Protein AF-A0A395CXW3-F1 (afdb_monomer_lite)

Structure (mmCIF, N/CA/C/O backbone):
data_AF-A0A395CXW3-F1
#
_entry.id   AF-A0A395CXW3-F1
#
loop_
_atom_site.group_PDB
_atom_site.id
_atom_site.type_symbol
_atom_site.label_atom_id
_atom_site.label_alt_id
_atom_site.label_comp_id
_atom_site.label_asym_id
_atom_site.label_entity_id
_atom_site.label_seq_id
_atom_site.pdbx_PDB_ins_code
_atom_site.Cartn_x
_atom_site.Cartn_y
_atom_site.Cartn_z
_atom_site.occupancy
_atom_site.B_iso_or_equiv
_atom_site.auth_seq_id
_atom_site.auth_comp_id
_atom_site.auth_asym_id
_atom_site.auth_atom_id
_atom_site.pdbx_PDB_model_num
ATOM 1 N N . MET A 1 1 ? -10.009 6.962 5.493 1.00 70.31 1 MET A N 1
ATOM 2 C CA . MET A 1 1 ? -9.643 7.082 4.066 1.00 70.31 1 MET A CA 1
ATOM 3 C C . MET A 1 1 ? -8.218 6.581 3.920 1.00 70.31 1 MET A C 1
ATOM 5 O O . MET A 1 1 ? -7.443 6.768 4.846 1.00 70.31 1 MET A O 1
ATOM 9 N N . ALA A 1 2 ? -7.906 5.871 2.841 1.00 73.38 2 ALA A N 1
ATOM 10 C CA . ALA A 1 2 ? -6.585 5.320 2.569 1.00 73.38 2 ALA A CA 1
ATOM 11 C C . ALA A 1 2 ? -6.161 5.730 1.160 1.00 73.38 2 ALA A C 1
ATOM 13 O O . ALA A 1 2 ? -6.950 5.630 0.218 1.00 73.38 2 ALA A O 1
ATOM 14 N N . ARG A 1 3 ? -4.914 6.167 0.993 1.00 82.88 3 ARG A N 1
ATOM 15 C CA . ARG A 1 3 ? -4.378 6.444 -0.336 1.00 82.88 3 ARG A CA 1
ATOM 16 C C . ARG A 1 3 ? -4.026 5.130 -1.030 1.00 82.88 3 ARG A C 1
ATOM 18 O O . ARG A 1 3 ? -3.294 4.296 -0.498 1.00 82.88 3 ARG A O 1
ATOM 25 N N . LEU A 1 4 ? -4.565 4.940 -2.225 1.00 87.19 4 LEU A N 1
ATOM 26 C CA . LEU A 1 4 ? -4.346 3.781 -3.075 1.00 87.19 4 LEU A CA 1
ATOM 27 C C . LEU A 1 4 ? -3.527 4.194 -4.291 1.00 87.19 4 LEU A C 1
ATOM 29 O O . LEU A 1 4 ? -3.840 5.180 -4.957 1.00 87.19 4 LEU A O 1
ATOM 33 N N . GLN A 1 5 ? -2.528 3.379 -4.623 1.00 87.62 5 GLN A N 1
ATOM 34 C CA . GLN A 1 5 ? -1.812 3.491 -5.883 1.00 87.62 5 GLN A CA 1
ATOM 35 C C . GLN A 1 5 ? -1.951 2.207 -6.705 1.00 87.62 5 GLN A C 1
ATOM 37 O O . GLN A 1 5 ? -1.573 1.120 -6.264 1.00 87.62 5 GLN A O 1
ATOM 42 N N . CYS A 1 6 ? -2.471 2.324 -7.924 1.00 90.44 6 CYS A N 1
ATOM 43 C CA . CYS A 1 6 ? -2.626 1.214 -8.854 1.00 90.44 6 CYS A CA 1
ATOM 44 C C . CYS A 1 6 ? -1.390 1.061 -9.739 1.00 90.44 6 CYS A C 1
ATOM 46 O O . CYS A 1 6 ? -1.049 1.964 -10.501 1.00 90.44 6 CYS A O 1
ATOM 48 N N . ARG A 1 7 ? -0.762 -0.121 -9.719 1.00 86.94 7 ARG A N 1
ATOM 49 C CA . ARG A 1 7 ? 0.371 -0.420 -10.608 1.00 86.94 7 ARG A CA 1
ATOM 50 C C . ARG A 1 7 ? -0.047 -0.707 -12.050 1.00 86.94 7 ARG A C 1
ATOM 52 O O . ARG A 1 7 ? 0.782 -0.592 -12.941 1.00 86.94 7 ARG A O 1
ATOM 59 N N . SER A 1 8 ? -1.308 -1.073 -12.288 1.00 88.81 8 SER A N 1
ATOM 60 C CA . SER A 1 8 ? -1.793 -1.400 -13.636 1.00 88.81 8 SER A CA 1
ATOM 61 C C . SER A 1 8 ? -2.078 -0.168 -14.493 1.00 88.81 8 SER A C 1
ATOM 63 O O . SER A 1 8 ? -1.754 -0.173 -15.673 1.00 88.81 8 SER A O 1
ATOM 65 N N . CYS A 1 9 ? -2.710 0.864 -13.927 1.00 90.31 9 CYS A N 1
ATOM 66 C CA . CYS A 1 9 ? -3.111 2.062 -14.679 1.00 90.31 9 CYS A CA 1
ATOM 67 C C . CYS A 1 9 ? -2.440 3.356 -14.198 1.00 90.31 9 CYS A C 1
ATOM 69 O O . CYS A 1 9 ? -2.646 4.400 -14.806 1.00 90.31 9 CYS A O 1
ATOM 71 N N . GLY A 1 10 ? -1.661 3.308 -13.112 1.00 87.50 10 GLY A N 1
ATOM 72 C CA . GLY A 1 10 ? -1.019 4.489 -12.534 1.00 87.50 10 GLY A CA 1
ATOM 73 C C . GLY A 1 10 ? -1.951 5.385 -11.715 1.00 87.50 10 GLY A C 1
ATOM 74 O O . GLY A 1 10 ? -1.530 6.463 -11.311 1.00 87.50 10 GLY A O 1
ATOM 75 N N . PHE A 1 11 ? -3.196 4.965 -11.459 1.00 87.88 11 PHE A N 1
ATOM 76 C CA . PHE A 1 11 ? -4.116 5.714 -10.603 1.00 87.88 11 PHE A CA 1
ATOM 77 C C . PHE A 1 11 ? -3.519 5.921 -9.206 1.00 87.88 11 PHE A C 1
ATOM 79 O O . PHE A 1 11 ? -3.050 4.963 -8.591 1.00 87.88 11 PHE A O 1
ATOM 86 N N . ASP A 1 12 ? -3.586 7.152 -8.712 1.00 88.38 12 ASP A N 1
ATOM 87 C CA . ASP A 1 12 ? -3.166 7.566 -7.376 1.00 88.38 12 ASP A CA 1
ATOM 88 C C . ASP A 1 12 ? -4.264 8.458 -6.789 1.00 88.38 12 ASP A C 1
ATOM 90 O O . ASP A 1 12 ? -4.669 9.438 -7.416 1.00 88.38 12 ASP A O 1
ATOM 94 N N . GLY A 1 13 ? -4.788 8.089 -5.622 1.00 85.75 13 GLY A N 1
ATOM 95 C CA . GLY A 1 13 ? -5.857 8.846 -4.979 1.00 85.75 13 GLY A CA 1
ATOM 96 C C . GLY A 1 13 ? -6.315 8.236 -3.663 1.00 85.75 13 GLY A C 1
ATOM 97 O O . GLY A 1 13 ? -5.930 7.124 -3.308 1.00 85.75 13 GLY A O 1
ATOM 98 N N . GLU A 1 14 ? -7.139 8.972 -2.928 1.00 86.25 14 GLU A N 1
ATOM 99 C CA . GLU A 1 14 ? -7.718 8.524 -1.662 1.00 86.25 14 GLU A CA 1
ATOM 100 C C . GLU A 1 14 ? -9.026 7.770 -1.900 1.00 86.25 14 GLU A C 1
ATOM 102 O O . GLU A 1 14 ? -9.885 8.215 -2.661 1.00 86.25 14 GLU A O 1
ATOM 107 N N . ILE A 1 15 ? -9.173 6.620 -1.246 1.00 83.75 15 ILE A N 1
ATOM 108 C CA . ILE A 1 15 ? -10.380 5.797 -1.292 1.00 83.75 15 ILE A CA 1
ATOM 109 C C . ILE A 1 15 ? -10.815 5.383 0.116 1.00 83.75 15 ILE A C 1
ATOM 111 O O . ILE A 1 15 ? -10.028 5.379 1.069 1.00 83.75 15 ILE A O 1
ATOM 115 N N . GLU A 1 16 ? -12.079 5.005 0.264 1.00 81.94 16 GLU A N 1
ATOM 116 C CA . GLU A 1 16 ? -12.545 4.318 1.466 1.00 81.94 16 GLU A CA 1
ATOM 117 C C . GLU A 1 16 ? -12.117 2.848 1.421 1.00 81.94 16 GLU A C 1
ATOM 119 O O . GLU A 1 16 ? -12.211 2.189 0.385 1.00 81.94 16 GLU A O 1
ATOM 124 N N . TRP A 1 17 ? -11.589 2.343 2.537 1.00 73.69 17 TRP A N 1
ATOM 125 C CA . TRP A 1 17 ? -11.154 0.954 2.629 1.00 73.69 17 TRP A CA 1
ATOM 126 C C . TRP A 1 17 ? -12.320 0.079 3.090 1.00 73.69 17 TRP A C 1
ATOM 128 O O . TRP A 1 17 ? -12.718 0.149 4.248 1.00 73.69 17 TRP A O 1
ATOM 138 N N . ASP A 1 18 ? -12.831 -0.757 2.185 1.00 77.19 18 ASP A N 1
ATOM 139 C CA . ASP A 1 18 ? -13.920 -1.719 2.435 1.00 77.19 18 ASP A CA 1
ATOM 140 C C . ASP A 1 18 ? -13.388 -3.156 2.650 1.00 77.19 18 ASP A C 1
ATOM 142 O O . ASP A 1 18 ? -14.065 -4.151 2.419 1.00 77.19 18 ASP A O 1
ATOM 146 N N . GLY A 1 19 ? -12.111 -3.294 3.030 1.00 79.88 19 GLY A N 1
ATOM 147 C CA . GLY A 1 19 ? -11.440 -4.590 3.205 1.00 79.88 19 GLY A CA 1
ATOM 148 C C . GLY A 1 19 ? -10.728 -5.129 1.956 1.00 79.88 19 GLY A C 1
ATOM 149 O O . GLY A 1 19 ? -9.891 -6.022 2.080 1.00 79.88 19 GLY A O 1
ATOM 150 N N . GLN A 1 20 ? -10.962 -4.555 0.770 1.00 79.81 20 GLN A N 1
ATOM 151 C CA . GLN A 1 20 ? -10.263 -4.921 -0.469 1.00 79.81 20 GLN A CA 1
ATOM 152 C C . GLN A 1 20 ? -9.752 -3.687 -1.224 1.00 79.81 20 GLN A C 1
ATOM 154 O O . GLN A 1 20 ? -10.481 -2.721 -1.431 1.00 79.81 20 GLN A O 1
ATOM 159 N N . PHE A 1 21 ? -8.499 -3.732 -1.688 1.00 79.56 21 PHE A N 1
ATOM 160 C CA . PHE A 1 21 ? -7.939 -2.692 -2.551 1.00 79.56 21 PHE A CA 1
ATOM 161 C C . PHE A 1 21 ? -8.183 -3.028 -4.031 1.00 79.56 21 PHE A C 1
ATOM 163 O O . PHE A 1 21 ? -7.422 -3.763 -4.666 1.00 79.56 21 PHE A O 1
ATOM 170 N N . VAL A 1 22 ? -9.277 -2.493 -4.578 1.00 86.31 22 VAL A N 1
ATOM 171 C CA . VAL A 1 22 ? -9.618 -2.562 -6.007 1.00 86.31 22 VAL A CA 1
ATOM 172 C C . VAL A 1 22 ? -9.501 -1.166 -6.605 1.00 86.31 22 VAL A C 1
ATOM 174 O O . VAL A 1 22 ? -10.042 -0.203 -6.069 1.00 86.31 22 VAL A O 1
ATOM 177 N N . CYS A 1 23 ? -8.790 -1.033 -7.724 1.00 87.50 23 CYS A N 1
ATOM 178 C CA . CYS A 1 23 ? -8.654 0.253 -8.396 1.00 87.50 23 CYS A CA 1
ATOM 179 C C . CYS A 1 23 ? -9.996 0.686 -9.016 1.00 87.50 23 CYS A C 1
ATOM 181 O O . CYS A 1 23 ? -10.501 -0.028 -9.884 1.00 87.50 23 CYS A O 1
ATOM 183 N N . PRO A 1 24 ? -10.539 1.872 -8.688 1.00 86.75 24 PRO A N 1
ATOM 184 C CA . PRO A 1 24 ? -11.795 2.348 -9.275 1.00 86.75 24 PRO A CA 1
ATOM 185 C C . PRO A 1 24 ? -11.659 2.734 -10.756 1.00 86.75 24 PRO A C 1
ATOM 187 O O . PRO A 1 24 ? -12.652 2.783 -11.473 1.00 86.75 24 PRO A O 1
ATOM 190 N N . SER A 1 25 ? -10.437 3.003 -11.230 1.00 88.44 25 SER A N 1
ATOM 191 C CA . SER A 1 25 ? -10.191 3.414 -12.617 1.00 88.44 25 SER A CA 1
ATOM 192 C C . SER A 1 25 ? -10.177 2.237 -13.596 1.00 88.44 25 SER A C 1
ATOM 194 O O . SER A 1 25 ? -10.703 2.358 -14.698 1.00 88.44 25 SER A O 1
ATOM 196 N N . CYS A 1 26 ? -9.588 1.100 -13.212 1.00 91.31 26 CYS A N 1
ATOM 197 C CA . CYS A 1 26 ? -9.410 -0.046 -14.114 1.00 91.31 26 CYS A CA 1
ATOM 198 C C . CYS A 1 26 ? -9.900 -1.390 -13.555 1.00 91.31 26 CYS A C 1
ATOM 200 O O . CYS A 1 26 ? -9.786 -2.403 -14.239 1.00 91.31 26 CYS A O 1
ATOM 202 N N . GLY A 1 27 ? -10.399 -1.431 -12.316 1.00 88.44 27 GLY A N 1
ATOM 203 C CA . GLY A 1 27 ? -10.867 -2.653 -11.652 1.00 88.44 27 GLY A CA 1
ATOM 204 C C . GLY A 1 27 ? -9.759 -3.612 -11.204 1.00 88.44 27 GLY A C 1
ATOM 205 O O . GLY A 1 27 ? -10.049 -4.687 -10.689 1.00 88.44 27 GLY A O 1
ATOM 206 N N . SER A 1 28 ? -8.485 -3.257 -11.391 1.00 87.88 28 SER A N 1
ATOM 207 C CA . SER A 1 28 ? -7.359 -4.116 -11.015 1.00 87.88 28 SER A CA 1
ATOM 208 C C . SER A 1 28 ? -7.203 -4.212 -9.497 1.00 87.88 28 SER A C 1
ATOM 210 O O . SER A 1 28 ? -7.273 -3.203 -8.796 1.00 87.88 28 SER A O 1
ATOM 212 N N . THR A 1 29 ? -6.909 -5.412 -8.998 1.00 87.44 29 THR A N 1
ATOM 213 C CA . THR A 1 29 ? -6.485 -5.664 -7.610 1.00 87.44 29 THR A CA 1
ATOM 214 C C . THR A 1 29 ? -4.982 -5.468 -7.410 1.00 87.44 29 THR A C 1
ATOM 216 O O . THR A 1 29 ? -4.510 -5.490 -6.277 1.00 87.44 29 THR A O 1
ATOM 219 N N . ASN A 1 30 ? -4.216 -5.236 -8.486 1.00 86.38 30 ASN A N 1
ATOM 220 C CA . ASN A 1 30 ? -2.780 -4.953 -8.427 1.00 86.38 30 ASN A CA 1
ATOM 221 C C . ASN A 1 30 ? -2.532 -3.506 -7.967 1.00 86.38 30 ASN A C 1
ATOM 223 O O . ASN A 1 30 ? -2.160 -2.608 -8.737 1.00 86.38 30 ASN A O 1
ATOM 227 N N . THR A 1 31 ? -2.827 -3.271 -6.697 1.00 85.06 31 THR A N 1
ATOM 228 C CA . THR A 1 31 ? -2.795 -1.971 -6.042 1.00 85.06 31 THR A CA 1
ATOM 229 C C . THR A 1 31 ? -2.011 -2.074 -4.740 1.00 85.06 31 THR A C 1
ATOM 231 O O . THR A 1 31 ? -1.900 -3.146 -4.148 1.00 85.06 31 THR A O 1
ATOM 234 N N . ARG A 1 32 ? -1.418 -0.960 -4.310 1.00 78.81 32 ARG A N 1
ATOM 235 C CA . ARG A 1 32 ? -0.737 -0.846 -3.020 1.00 78.81 32 ARG A CA 1
ATOM 236 C C . ARG A 1 32 ? -1.386 0.245 -2.185 1.00 78.81 32 ARG A C 1
ATOM 238 O O . ARG A 1 32 ? -1.723 1.304 -2.7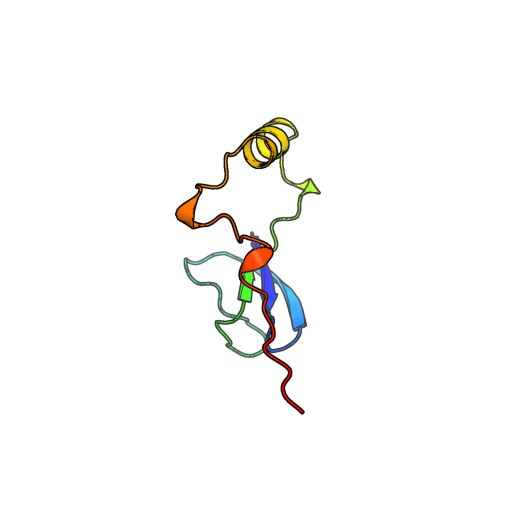18 1.00 78.81 32 ARG A O 1
ATOM 245 N N . ALA A 1 33 ? -1.500 -0.009 -0.887 1.00 75.25 33 ALA A N 1
ATOM 246 C CA . ALA A 1 33 ? -1.741 1.046 0.082 1.00 75.25 33 ALA A CA 1
ATOM 247 C C . ALA A 1 33 ? -0.506 1.952 0.102 1.00 75.25 33 ALA A C 1
ATOM 249 O O . ALA A 1 33 ? 0.606 1.499 0.376 1.00 75.25 33 ALA A O 1
ATOM 250 N N . ALA A 1 34 ? -0.687 3.215 -0.258 1.00 67.94 34 ALA A N 1
ATOM 251 C CA . ALA A 1 34 ? 0.347 4.227 -0.182 1.00 67.94 34 ALA A CA 1
ATOM 252 C C . ALA A 1 34 ? 0.154 4.990 1.130 1.00 67.94 34 ALA A C 1
ATOM 254 O O . ALA A 1 34 ? -0.393 6.085 1.130 1.00 67.94 34 ALA A O 1
ATOM 255 N N . ILE A 1 35 ? 0.563 4.399 2.254 1.00 65.75 35 ILE A N 1
ATOM 256 C CA . ILE A 1 35 ? 0.618 5.144 3.518 1.00 65.75 35 ILE A CA 1
ATOM 257 C C . ILE A 1 35 ? 1.730 6.179 3.352 1.00 65.75 35 ILE A C 1
ATOM 259 O O . ILE A 1 35 ? 2.886 5.809 3.123 1.00 65.75 35 ILE A O 1
ATOM 263 N N . ALA A 1 36 ? 1.387 7.468 3.370 1.00 59.22 36 ALA A N 1
ATOM 264 C CA . ALA A 1 36 ? 2.407 8.498 3.297 1.00 59.22 36 ALA A CA 1
ATOM 265 C C . ALA A 1 36 ? 3.185 8.472 4.614 1.00 59.22 36 ALA A C 1
ATOM 267 O O . ALA A 1 36 ? 2.601 8.536 5.689 1.00 59.22 36 ALA A O 1
ATOM 268 N N . THR A 1 37 ? 4.514 8.413 4.552 1.00 57.09 37 TH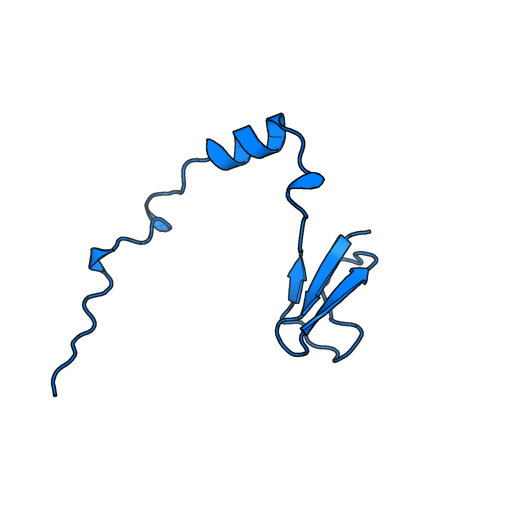R A N 1
ATOM 269 C CA . THR A 1 37 ? 5.364 8.466 5.754 1.00 57.09 37 THR A CA 1
ATOM 270 C C . THR A 1 37 ? 5.168 9.749 6.564 1.00 57.09 37 THR A C 1
ATOM 272 O O . THR A 1 37 ? 5.490 9.770 7.741 1.00 57.09 37 THR A O 1
ATOM 275 N N . ALA A 1 38 ? 4.600 10.798 5.959 1.00 55.66 38 ALA A N 1
ATOM 276 C CA . ALA A 1 38 ? 4.202 12.029 6.639 1.00 55.66 38 ALA A CA 1
ATOM 277 C C . ALA A 1 38 ? 3.014 11.855 7.607 1.00 55.66 38 ALA A C 1
ATOM 279 O O . ALA A 1 38 ? 2.777 12.731 8.430 1.00 55.66 38 ALA A O 1
ATOM 280 N N . GLU A 1 39 ? 2.259 10.760 7.492 1.00 56.47 39 GLU A N 1
ATOM 281 C CA . GLU A 1 39 ? 1.155 10.411 8.394 1.00 56.47 39 GLU A CA 1
ATOM 282 C C . GLU A 1 39 ? 1.602 9.469 9.522 1.00 56.47 39 GLU A C 1
ATOM 284 O O . GLU A 1 39 ? 0.820 9.193 10.427 1.00 56.47 39 GLU A O 1
ATOM 289 N N . LEU A 1 40 ? 2.846 8.980 9.472 1.00 64.50 40 LEU A N 1
ATOM 290 C CA . LEU A 1 40 ? 3.440 8.188 10.541 1.00 64.50 40 LEU A CA 1
ATOM 291 C C . LEU A 1 40 ? 4.000 9.133 11.600 1.00 64.50 40 LEU A C 1
ATOM 293 O O . LEU A 1 40 ? 4.772 10.044 11.298 1.00 64.50 40 LEU A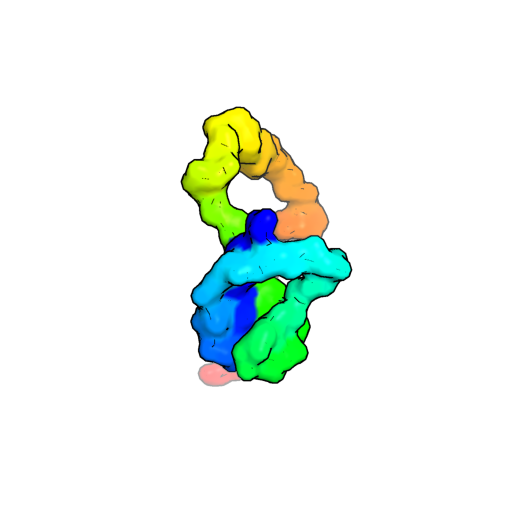 O 1
ATOM 297 N N . SER A 1 41 ? 3.639 8.889 12.853 1.00 69.38 41 SER A N 1
ATOM 298 C CA . SER A 1 41 ? 4.256 9.563 13.992 1.00 69.38 41 SER A CA 1
ATOM 299 C C . SER A 1 41 ? 5.744 9.204 14.059 1.00 69.38 41 SER A C 1
ATOM 301 O O . SER A 1 41 ? 6.123 8.093 13.684 1.00 69.38 41 SER A O 1
ATOM 303 N N . ASP A 1 42 ? 6.592 10.072 14.619 1.00 75.94 42 ASP A N 1
ATOM 304 C CA . ASP A 1 42 ? 8.019 9.766 14.820 1.00 75.94 42 ASP A CA 1
ATOM 305 C C . ASP A 1 42 ? 8.230 8.416 15.532 1.00 75.94 42 ASP A C 1
ATOM 307 O O . ASP A 1 42 ? 9.088 7.629 15.141 1.00 75.94 42 ASP A O 1
ATOM 311 N N . ALA A 1 43 ? 7.363 8.087 16.497 1.00 72.56 43 ALA A N 1
ATOM 312 C CA . ALA A 1 43 ? 7.376 6.802 17.195 1.00 72.56 43 ALA A CA 1
ATOM 313 C C . ALA A 1 43 ? 7.088 5.597 16.277 1.00 72.56 43 ALA A C 1
ATOM 315 O O . ALA A 1 43 ? 7.673 4.533 16.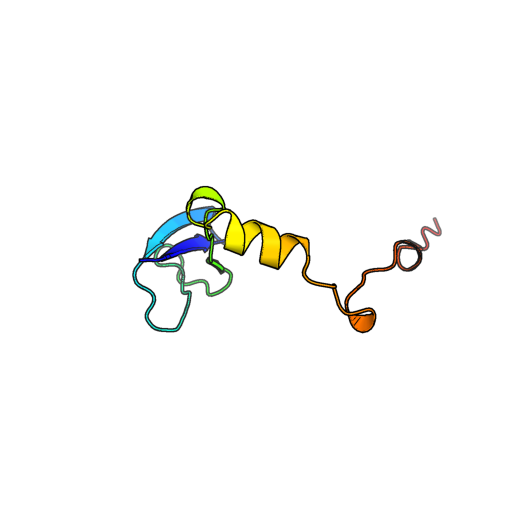458 1.00 72.56 43 ALA A O 1
ATOM 316 N N . GLU A 1 44 ? 6.203 5.742 15.290 1.00 70.25 44 GLU A N 1
ATOM 317 C CA . GLU A 1 44 ? 5.882 4.680 14.327 1.00 70.25 44 GLU A CA 1
ATOM 318 C C . GLU A 1 44 ? 7.015 4.503 13.313 1.00 70.25 44 GLU A C 1
ATOM 320 O O . GLU A 1 44 ? 7.364 3.376 12.958 1.00 70.25 44 GLU A O 1
ATOM 325 N N . ILE A 1 45 ? 7.643 5.609 12.905 1.00 74.19 45 ILE A N 1
ATOM 326 C CA . ILE A 1 45 ? 8.839 5.599 12.058 1.00 74.19 45 ILE A CA 1
ATOM 327 C C . ILE A 1 45 ? 9.989 4.892 12.782 1.00 74.19 45 ILE A C 1
ATOM 329 O O . ILE A 1 45 ? 10.618 4.010 12.198 1.00 74.19 45 ILE A O 1
ATOM 333 N N . GLU A 1 46 ? 10.241 5.220 14.053 1.00 75.12 46 GLU A N 1
ATOM 334 C CA . GLU A 1 46 ? 11.256 4.545 14.868 1.00 75.12 46 GLU A CA 1
ATOM 335 C C . GLU A 1 46 ? 10.951 3.057 15.053 1.00 75.12 46 GLU A C 1
ATOM 337 O O . GLU A 1 46 ? 11.867 2.238 15.009 1.00 75.12 46 GLU A O 1
ATOM 342 N N . MET A 1 47 ? 9.683 2.677 15.219 1.00 71.12 47 MET A N 1
ATOM 343 C CA . MET A 1 47 ? 9.300 1.274 15.380 1.00 71.12 47 MET A CA 1
ATOM 344 C C . MET A 1 47 ? 9.557 0.465 14.102 1.00 71.12 47 MET A C 1
ATOM 346 O O . MET A 1 47 ? 10.086 -0.643 14.173 1.00 71.12 47 MET A O 1
ATOM 350 N N . ILE A 1 48 ? 9.251 1.028 12.928 1.00 74.62 48 ILE A N 1
ATOM 351 C CA . ILE A 1 48 ? 9.547 0.407 11.628 1.00 74.62 48 ILE A CA 1
ATOM 352 C C . ILE A 1 48 ? 11.061 0.357 11.388 1.00 74.62 48 ILE A C 1
ATOM 354 O O . ILE A 1 48 ? 11.577 -0.662 10.939 1.00 74.62 48 ILE A O 1
ATOM 358 N N . ALA A 1 49 ? 11.787 1.430 11.713 1.00 74.94 49 ALA A N 1
ATOM 359 C CA . ALA A 1 49 ? 13.234 1.508 11.523 1.00 74.94 49 ALA A CA 1
ATOM 360 C C . ALA A 1 49 ? 14.008 0.524 12.416 1.00 74.94 49 ALA A C 1
ATOM 362 O O . ALA A 1 49 ? 15.029 -0.011 11.991 1.00 74.94 49 ALA A O 1
ATOM 363 N N . ASN A 1 50 ? 13.518 0.275 13.633 1.00 74.75 50 ASN A N 1
ATOM 364 C CA . ASN A 1 50 ? 14.100 -0.683 14.575 1.00 74.75 50 ASN A CA 1
ATOM 365 C C . ASN A 1 50 ? 13.496 -2.092 14.462 1.00 74.75 50 ASN A C 1
ATOM 367 O O . ASN A 1 50 ? 13.851 -2.969 15.246 1.00 74.75 50 ASN A O 1
ATOM 371 N N . SER A 1 51 ? 12.579 -2.327 13.519 1.00 70.50 51 SER A N 1
ATOM 372 C CA . SER A 1 51 ? 12.049 -3.667 13.282 1.00 70.50 51 SER A CA 1
ATOM 373 C C . SER A 1 51 ? 13.133 -4.536 12.650 1.00 70.50 51 SER A C 1
ATOM 375 O O . SER A 1 51 ? 13.637 -4.247 11.565 1.00 70.50 51 SER A O 1
ATOM 377 N N . GLU A 1 52 ? 13.490 -5.621 13.330 1.00 69.00 52 GLU A N 1
ATOM 378 C CA . GLU A 1 52 ? 14.403 -6.620 12.792 1.00 69.00 52 GLU A CA 1
ATOM 379 C C . GLU A 1 52 ? 13.712 -7.355 11.637 1.00 69.00 52 GLU A C 1
ATOM 381 O O . GLU A 1 52 ? 12.649 -7.954 11.808 1.00 69.00 52 GLU A O 1
ATOM 386 N N . ILE A 1 53 ? 14.305 -7.295 10.441 1.00 72.19 53 ILE A N 1
ATOM 387 C CA . ILE A 1 53 ? 13.868 -8.120 9.313 1.00 72.19 53 ILE A CA 1
ATOM 388 C C . ILE A 1 53 ? 14.271 -9.559 9.659 1.00 72.19 53 ILE A C 1
ATOM 390 O O . ILE A 1 53 ? 15.471 -9.799 9.833 1.00 72.19 53 ILE A O 1
ATOM 394 N N . PRO A 1 54 ? 13.324 -10.511 9.770 1.00 74.12 54 PRO A N 1
ATOM 395 C CA . PRO A 1 54 ? 13.662 -11.898 10.061 1.00 74.12 54 PRO A CA 1
ATOM 396 C C . PRO A 1 54 ? 14.665 -12.417 9.029 1.00 74.12 54 PRO A C 1
ATOM 398 O O . PRO A 1 54 ? 14.542 -12.108 7.842 1.00 74.12 54 PRO A O 1
ATOM 401 N N . GLU A 1 55 ? 15.651 -13.204 9.466 1.00 69.69 55 GLU A N 1
ATOM 402 C CA . GLU A 1 55 ? 16.741 -13.668 8.594 1.00 69.69 55 GLU A CA 1
ATOM 403 C C . GLU A 1 55 ? 16.228 -14.428 7.361 1.00 69.69 55 GLU A C 1
ATOM 405 O O . GLU A 1 55 ? 16.818 -14.327 6.292 1.00 69.69 55 GLU A O 1
ATOM 410 N N . GLU A 1 56 ? 15.080 -15.101 7.473 1.00 69.56 56 GLU A N 1
ATOM 411 C CA . GLU A 1 56 ? 14.415 -15.801 6.364 1.00 69.56 56 GLU A CA 1
ATOM 412 C C . GLU A 1 56 ? 13.929 -14.869 5.231 1.00 69.56 56 GLU A C 1
ATOM 414 O O . GLU A 1 56 ? 13.791 -15.305 4.091 1.00 69.56 56 GLU A O 1
ATOM 419 N N . PHE A 1 57 ? 13.689 -13.586 5.527 1.00 65.81 57 PHE A N 1
ATOM 420 C CA . PHE A 1 57 ? 13.275 -12.556 4.564 1.00 65.81 57 PHE A CA 1
ATOM 421 C C . PHE A 1 57 ? 14.391 -11.555 4.259 1.00 65.81 57 PHE A C 1
ATOM 423 O O . PHE A 1 57 ? 14.197 -10.608 3.489 1.00 65.81 57 PHE A O 1
ATOM 430 N N . ARG A 1 58 ? 15.569 -11.744 4.860 1.00 69.19 58 ARG A N 1
ATOM 431 C CA . ARG A 1 58 ? 16.747 -10.940 4.577 1.00 69.19 58 ARG A CA 1
ATOM 432 C C . ARG A 1 58 ? 17.309 -11.395 3.238 1.00 69.19 58 ARG A C 1
ATOM 434 O O . ARG A 1 58 ? 17.996 -12.403 3.141 1.00 69.19 58 ARG A O 1
ATOM 441 N N . TRP A 1 59 ? 16.992 -10.639 2.194 1.00 68.81 59 TRP A N 1
ATOM 442 C CA . TRP A 1 59 ? 17.567 -10.854 0.873 1.00 68.81 59 TRP A CA 1
ATOM 443 C C . TRP A 1 59 ? 19.097 -10.744 0.964 1.00 68.81 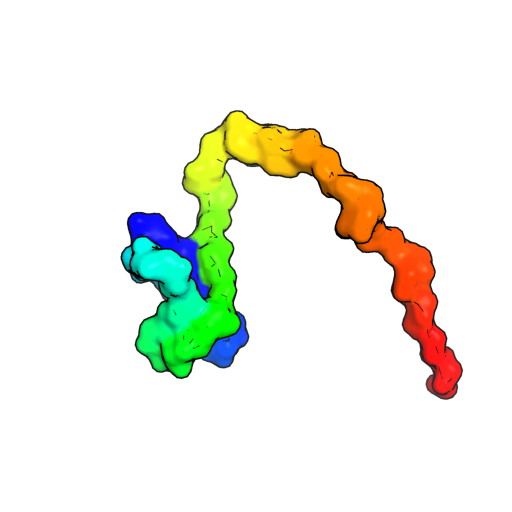59 TRP A C 1
ATOM 445 O O . TRP A 1 59 ? 19.623 -9.672 1.276 1.00 68.81 59 TRP A O 1
ATOM 455 N N . ASN A 1 60 ? 19.804 -11.854 0.741 1.00 65.75 60 ASN A N 1
ATOM 456 C CA . ASN A 1 60 ? 21.260 -11.870 0.674 1.00 65.75 60 ASN A CA 1
ATOM 457 C C . ASN A 1 60 ? 21.691 -11.446 -0.729 1.00 65.75 60 ASN A C 1
ATOM 459 O O . ASN A 1 60 ? 21.240 -12.005 -1.724 1.00 65.75 60 ASN A O 1
ATOM 463 N N . SER A 1 61 ? 22.590 -10.468 -0.809 1.00 61.62 61 SER A N 1
AT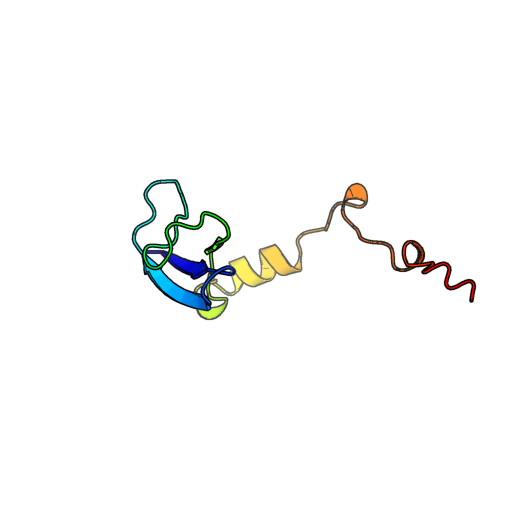OM 464 C CA . SER A 1 61 ? 23.135 -9.983 -2.081 1.00 61.62 61 SER A CA 1
ATOM 465 C C . SER A 1 61 ? 23.876 -11.068 -2.879 1.00 61.62 61 SER A C 1
ATOM 467 O O . SER A 1 61 ? 24.053 -10.903 -4.081 1.00 61.62 61 SER A O 1
ATOM 469 N N . ASP A 1 62 ? 24.278 -12.167 -2.232 1.00 64.75 62 ASP A N 1
ATOM 470 C CA . ASP A 1 62 ? 24.914 -13.341 -2.845 1.00 64.75 62 ASP A CA 1
ATOM 471 C C . ASP A 1 62 ? 23.950 -14.238 -3.655 1.00 64.75 62 ASP A C 1
ATOM 473 O O . ASP A 1 62 ? 24.417 -15.079 -4.416 1.00 64.75 62 ASP A O 1
ATOM 477 N N . ASP A 1 63 ? 22.624 -14.059 -3.553 1.00 60.59 63 ASP A N 1
ATOM 478 C CA . ASP A 1 63 ? 21.636 -14.776 -4.391 1.00 60.59 63 ASP A CA 1
ATOM 479 C C . ASP A 1 63 ? 21.502 -14.168 -5.810 1.00 60.59 63 ASP A C 1
ATOM 481 O O . ASP A 1 63 ? 20.783 -14.691 -6.660 1.00 60.59 63 ASP A O 1
ATOM 485 N N . LEU A 1 64 ? 22.211 -13.065 -6.090 1.00 63.62 64 LEU A N 1
ATOM 486 C CA . LEU A 1 64 ? 22.324 -12.435 -7.413 1.00 63.62 64 LEU A CA 1
ATOM 487 C C . LEU A 1 64 ? 23.567 -12.928 -8.171 1.00 63.62 64 LEU A C 1
ATOM 489 O O . LEU A 1 64 ? 24.299 -12.123 -8.746 1.00 63.62 64 LEU A O 1
ATOM 493 N N . ASP A 1 65 ? 23.819 -14.236 -8.199 1.00 61.31 65 ASP A N 1
ATOM 494 C CA . ASP A 1 65 ? 24.672 -14.808 -9.248 1.00 61.31 65 ASP A CA 1
ATOM 495 C C . ASP A 1 65 ? 23.815 -14.937 -10.517 1.00 61.31 65 ASP A C 1
ATOM 497 O O . ASP A 1 65 ? 23.235 -15.979 -10.832 1.00 61.31 65 ASP A O 1
ATOM 501 N N . ASP A 1 66 ? 23.641 -13.806 -11.207 1.00 63.53 66 ASP A N 1
ATOM 502 C CA . ASP A 1 66 ? 23.099 -13.766 -12.563 1.00 63.53 66 ASP A CA 1
ATOM 503 C C . ASP A 1 66 ? 24.119 -14.481 -13.459 1.00 63.53 66 ASP A C 1
ATOM 505 O O . ASP A 1 66 ? 25.115 -13.901 -13.895 1.00 63.53 66 ASP A O 1
ATOM 509 N N . GLY A 1 67 ? 23.912 -15.790 -13.634 1.00 60.72 67 GLY A N 1
ATOM 510 C CA . GLY A 1 67 ? 24.693 -16.676 -14.490 1.00 60.72 67 GLY A CA 1
ATOM 511 C C . GLY A 1 67 ? 24.621 -16.269 -15.963 1.00 60.72 67 GLY A C 1
ATOM 512 O O . GLY A 1 67 ? 24.013 -16.957 -16.784 1.00 60.72 67 GLY A O 1
ATOM 513 N N . GLY A 1 68 ? 25.262 -15.153 -16.301 1.00 56.84 68 GLY A N 1
ATOM 514 C CA . GLY A 1 68 ? 25.428 -14.641 -17.652 1.00 56.84 68 GLY A CA 1
ATOM 515 C C . GLY A 1 68 ? 26.495 -15.414 -18.425 1.00 56.84 68 GLY A C 1
ATOM 516 O O . GLY A 1 68 ? 27.569 -14.886 -18.700 1.00 56.84 68 GLY A O 1
ATOM 517 N N . ASP A 1 69 ? 26.196 -16.660 -18.798 1.00 64.88 69 ASP A N 1
ATOM 518 C CA . ASP A 1 69 ? 26.847 -17.344 -19.923 1.00 64.88 69 ASP A CA 1
ATOM 519 C C . ASP A 1 69 ? 26.191 -16.880 -21.235 1.00 64.88 69 ASP A C 1
ATOM 521 O O . ASP A 1 69 ? 25.158 -17.421 -21.638 1.00 64.88 69 ASP A O 1
ATOM 525 N N . ARG A 1 70 ? 26.763 -15.848 -21.876 1.00 58.78 70 ARG A N 1
ATOM 526 C CA . ARG A 1 70 ? 27.015 -15.784 -23.333 1.00 58.78 70 ARG A CA 1
ATOM 527 C C . ARG A 1 70 ? 27.601 -14.460 -23.807 1.00 58.78 70 ARG A C 1
ATOM 529 O O . ARG A 1 70 ? 26.989 -13.405 -23.537 1.00 58.78 70 ARG A O 1
#

Foldseek 3Di:
DWWKAAPVPRDTDDDDCPPADADPVPRDSRMDGCPDCVPDDPVRVVCVVPDDDPPVRPDDPVVPPPVPDD

Sequence (70 aa):
MARLQCRSCGFDGEIEWDGQFVCPSCGSTNTRAAIATAELSDAEIEMIANSEIPEEFRWNSDDLDDGGDR

pLDDT: mean 75.0, std 10.4, range [55.66, 91.31]

Radius of gyration: 17.53 Å; chains: 1; bounding box: 41×29×40 Å

Secondary structure (DSSP, 8-state):
-EEEEETTT--EEEE--SSS---TTT--S-EEE---GGGS-HHHHHHHHTPPPPGGG---GGG-------